Protein AF-A0A955H2H8-F1 (afdb_monomer_lite)

Sequence (145 aa):
MKQIQLQTTQSGLQRIISNMSYMRKEKNRLAVRQVVIRRALKKVEDQLNQCEDIDEILSLQDTADNLCSISSDLESFRDHLEIELDKIRRGVEALSSLPNEAGFVSFQAYIIEDTELAIKNLLNVRSYYDQVVESIKAMKDESVG

Foldseek 3Di:
DVVVLVVVLVVLVVLLVVLLVLLVVLLVVLVVLLVLLVVLLVVLVVVLVVDPDPVSNVVSVVVNVVSVVVSVVSVVVSVVSVVVSVVSVVLVVVLVVDPDPVCSVVSSVVSSVVSVVVSVVSVVVSVVSVVVSVVSVVVVVVVVD

Radius of gyration: 22.09 Å; chains: 1; bounding box: 51×26×64 Å

Secondary structure (DSSP, 8-state):
-HHHHHHHHHHHHHHHHHHHHHHHHHHHHHHHHHHHHHHHHHHHHHHHTT---HHHHHHHHHHHHHHHHHHHHHHHHHHHHHHHHHHHHHHHHHHHT-S-HHHHHHHHHHHHHHHHHHHHHHHHHHHHHHHHHHHHHHHHHGGG-

Structure (mmCIF, N/CA/C/O backbone):
data_AF-A0A955H2H8-F1
#
_entry.id   AF-A0A955H2H8-F1
#
loop_
_atom_site.group_PDB
_atom_site.id
_atom_site.type_symbol
_atom_site.label_atom_id
_atom_site.label_alt_id
_atom_site.label_comp_id
_atom_site.label_asym_id
_atom_site.label_entity_id
_atom_site.label_seq_id
_atom_site.pdbx_PDB_ins_code
_atom_site.Cartn_x
_atom_site.Cartn_y
_atom_site.Cartn_z
_atom_site.occupancy
_atom_site.B_iso_or_equiv
_atom_site.auth_seq_id
_atom_site.auth_comp_id
_atom_site.auth_asym_id
_atom_site.auth_atom_id
_atom_site.pdbx_PDB_model_num
ATOM 1 N N . MET A 1 1 ? -24.817 11.698 34.009 1.00 52.62 1 MET A N 1
ATOM 2 C CA . MET A 1 1 ? -23.550 10.993 33.692 1.00 52.62 1 MET A CA 1
ATOM 3 C C . MET A 1 1 ? -23.709 9.942 32.588 1.00 52.62 1 MET A C 1
ATOM 5 O O . MET A 1 1 ? -22.950 10.019 31.636 1.00 52.62 1 MET A O 1
ATOM 9 N N . LYS A 1 2 ? -24.735 9.069 32.603 1.00 49.47 2 LYS A N 1
ATOM 10 C CA . LYS A 1 2 ? -24.971 8.055 31.541 1.00 49.47 2 LYS A CA 1
ATOM 11 C C . LYS A 1 2 ? -25.067 8.588 30.094 1.00 49.47 2 LYS A C 1
ATOM 13 O O . LYS A 1 2 ? -24.608 7.930 29.171 1.00 49.47 2 LYS A O 1
ATOM 18 N N . GLN A 1 3 ? -25.629 9.781 29.879 1.00 46.09 3 GLN A N 1
ATOM 19 C CA . GLN A 1 3 ? -25.835 10.348 28.533 1.00 46.09 3 GLN A CA 1
ATOM 20 C C . GLN A 1 3 ? -24.530 10.784 27.834 1.00 46.09 3 GLN A C 1
ATOM 22 O O . GLN A 1 3 ? -24.407 10.634 26.625 1.00 46.09 3 GLN A O 1
ATOM 27 N N . ILE A 1 4 ? -23.542 11.265 28.598 1.00 50.94 4 ILE A N 1
ATOM 28 C CA . ILE A 1 4 ? -22.228 11.689 28.079 1.00 50.94 4 ILE A CA 1
ATOM 29 C C . ILE A 1 4 ? -21.377 10.460 27.705 1.00 50.94 4 ILE A C 1
ATOM 31 O O . ILE A 1 4 ? -20.646 10.492 26.718 1.00 50.94 4 ILE A O 1
ATOM 35 N N . GLN A 1 5 ? -21.522 9.358 28.451 1.00 49.50 5 GLN A N 1
ATOM 36 C CA . GLN A 1 5 ? -20.800 8.091 28.243 1.00 49.50 5 GLN A CA 1
ATOM 37 C C . GLN A 1 5 ? -21.307 7.279 27.035 1.00 49.50 5 GLN A C 1
ATOM 39 O O . GLN A 1 5 ? -20.513 6.693 26.300 1.00 49.50 5 GLN A O 1
ATOM 44 N N . LEU A 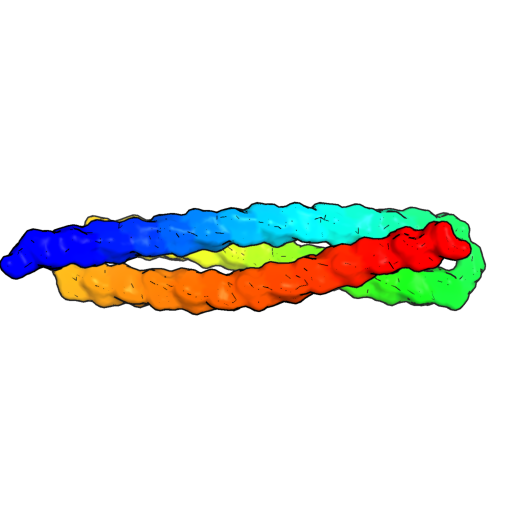1 6 ? -22.616 7.308 26.760 1.00 51.66 6 LEU A N 1
ATOM 45 C CA . LEU A 1 6 ? -23.201 6.737 25.534 1.00 51.66 6 LEU A CA 1
ATOM 46 C C . LEU A 1 6 ? -22.754 7.488 24.265 1.00 51.66 6 LEU A C 1
ATOM 48 O O . LEU A 1 6 ? -22.531 6.874 23.223 1.00 51.66 6 LEU A O 1
ATOM 52 N N . GLN A 1 7 ? -22.568 8.810 24.355 1.00 57.03 7 GLN A N 1
ATOM 53 C CA . GLN A 1 7 ? -22.039 9.612 23.246 1.00 57.03 7 GLN A CA 1
ATOM 54 C C . GLN A 1 7 ? -20.558 9.319 22.962 1.00 57.03 7 GLN A C 1
ATOM 56 O O . GLN A 1 7 ? -20.148 9.349 21.803 1.00 57.03 7 GLN A O 1
ATOM 61 N N . THR A 1 8 ? -19.757 9.005 23.987 1.00 59.00 8 THR A N 1
ATOM 62 C CA . THR A 1 8 ? -18.322 8.693 23.829 1.00 59.00 8 THR A CA 1
ATOM 63 C C . THR A 1 8 ? -18.081 7.311 23.218 1.00 59.00 8 THR A C 1
ATOM 65 O O . THR A 1 8 ? -17.161 7.136 22.426 1.00 59.00 8 THR A O 1
ATOM 68 N N . THR A 1 9 ? -18.930 6.329 23.521 1.00 61.12 9 THR A N 1
ATOM 69 C CA . THR A 1 9 ? -18.827 4.975 22.949 1.00 61.12 9 THR A CA 1
ATOM 70 C C . THR A 1 9 ? -19.312 4.913 21.498 1.00 61.12 9 THR A C 1
ATOM 72 O O . THR A 1 9 ? -18.670 4.258 20.670 1.00 61.12 9 THR A O 1
ATOM 75 N N . GLN A 1 10 ? -20.377 5.649 21.146 1.00 66.69 10 GLN A N 1
ATOM 76 C CA . GLN A 1 10 ? -20.789 5.826 19.746 1.00 66.69 10 GLN A CA 1
ATOM 77 C C . GLN A 1 10 ? -19.753 6.608 18.928 1.00 66.69 10 GLN A C 1
ATOM 79 O O . GLN A 1 10 ? -19.487 6.235 17.783 1.00 66.69 10 GLN A O 1
ATOM 84 N N . SER A 1 11 ? -19.128 7.643 19.499 1.00 79.31 11 SER A N 1
ATOM 85 C CA . SER A 1 11 ? -18.088 8.406 18.798 1.00 79.31 11 SER A CA 1
ATOM 86 C C . SER A 1 11 ? -16.811 7.587 18.569 1.00 79.31 11 SER A C 1
ATOM 88 O O . SER A 1 11 ? -16.195 7.706 17.509 1.00 79.31 11 SER A O 1
ATOM 90 N N . GLY A 1 12 ? -16.448 6.692 19.493 1.00 86.06 12 GLY A N 1
ATOM 91 C CA . GLY A 1 12 ? -15.307 5.789 19.330 1.00 86.06 12 GLY A CA 1
ATOM 92 C C . GLY A 1 12 ? -15.483 4.782 18.186 1.00 86.06 12 GLY A C 1
ATOM 93 O O . GLY A 1 12 ? -14.596 4.648 17.344 1.00 86.06 12 GLY A O 1
ATOM 94 N N . LEU A 1 13 ? -16.648 4.129 18.076 1.00 88.25 13 LEU A N 1
ATOM 95 C CA . LEU A 1 13 ? -16.931 3.216 16.957 1.00 88.25 13 LEU A CA 1
ATOM 96 C C . LEU A 1 13 ? -16.965 3.961 15.618 1.00 88.25 13 LEU A C 1
ATOM 98 O O . LEU A 1 13 ? -16.420 3.476 14.628 1.00 88.25 13 LEU A O 1
ATOM 102 N N . GLN A 1 14 ? -17.549 5.162 15.587 1.00 91.25 14 GLN A N 1
ATOM 103 C CA . GLN A 1 14 ? -17.525 6.017 14.397 1.00 91.25 14 GLN A CA 1
ATOM 104 C C . GLN A 1 14 ? -16.096 6.390 13.984 1.00 91.25 14 GLN A C 1
ATOM 106 O O . GLN A 1 14 ? -15.800 6.422 12.787 1.00 91.25 14 GLN A O 1
ATOM 111 N N . ARG A 1 15 ? -15.197 6.629 14.946 1.00 94.00 15 ARG A N 1
ATOM 112 C CA . ARG A 1 15 ? -13.777 6.895 14.683 1.00 94.00 15 ARG A CA 1
ATOM 113 C C . ARG A 1 15 ? -13.077 5.675 14.087 1.00 94.00 15 ARG A C 1
ATOM 115 O O . ARG A 1 15 ? -12.422 5.823 13.062 1.00 94.00 15 ARG A O 1
ATOM 122 N N . ILE A 1 16 ? -13.300 4.472 14.627 1.00 94.44 16 ILE A N 1
ATOM 123 C CA . ILE A 1 16 ? -12.761 3.224 14.052 1.00 94.44 16 ILE A CA 1
ATOM 124 C C . ILE A 1 16 ? -13.254 3.030 12.610 1.00 94.44 16 ILE A C 1
ATOM 126 O O . ILE A 1 16 ? -12.453 2.805 11.705 1.00 94.44 16 ILE A O 1
ATOM 130 N N . ILE A 1 17 ? -14.559 3.187 12.365 1.00 93.31 17 ILE A N 1
ATOM 131 C CA . ILE A 1 17 ? -15.145 3.068 11.019 1.00 93.31 17 ILE A CA 1
ATOM 132 C C . ILE A 1 17 ? -14.538 4.104 10.062 1.00 93.31 17 ILE A C 1
ATOM 134 O O . ILE A 1 17 ? -14.228 3.790 8.909 1.00 93.31 17 ILE A O 1
ATOM 138 N N . SER A 1 18 ? -14.340 5.335 10.536 1.00 95.38 18 SER A N 1
ATOM 139 C CA . SER A 1 18 ? -13.713 6.406 9.756 1.00 95.38 18 SER A CA 1
ATOM 140 C C . SER A 1 18 ? -12.262 6.072 9.411 1.00 95.38 18 SER A C 1
ATOM 142 O O . SER A 1 18 ? -11.868 6.221 8.252 1.00 95.38 18 SER A O 1
ATOM 144 N N . ASN A 1 19 ? -11.499 5.542 10.369 1.00 96.75 19 ASN A N 1
ATOM 145 C CA . ASN A 1 19 ? -10.120 5.110 10.165 1.00 96.75 19 ASN A CA 1
ATOM 146 C C . ASN A 1 19 ? -10.039 3.967 9.143 1.00 96.75 19 ASN A C 1
ATOM 148 O O . ASN A 1 19 ? -9.292 4.063 8.170 1.00 96.75 19 ASN A O 1
ATOM 152 N N . MET A 1 20 ? -10.884 2.939 9.270 1.00 96.62 20 MET A N 1
ATOM 153 C CA . MET A 1 20 ? -10.972 1.852 8.284 1.00 96.62 20 MET A CA 1
ATOM 154 C C . MET A 1 20 ? -11.320 2.369 6.882 1.00 96.62 20 MET A C 1
ATOM 156 O O . MET A 1 20 ? -10.740 1.937 5.885 1.00 96.62 20 MET A O 1
ATOM 160 N N . SER A 1 21 ? -12.269 3.305 6.784 1.00 96.19 21 SER A N 1
ATOM 161 C CA . SER A 1 21 ? -12.650 3.929 5.512 1.00 96.19 21 SER A CA 1
ATOM 162 C C . SER A 1 21 ? -11.479 4.689 4.886 1.00 96.19 21 SER A C 1
ATOM 164 O O . SER A 1 21 ? -11.238 4.574 3.683 1.00 96.19 21 SER A O 1
ATOM 166 N N . TYR A 1 22 ? -10.709 5.417 5.697 1.00 96.25 22 TYR A N 1
ATOM 167 C CA . TYR A 1 22 ? -9.495 6.095 5.254 1.00 96.25 22 TYR A CA 1
ATOM 168 C C . TYR A 1 22 ? -8.457 5.102 4.723 1.00 96.25 22 TYR A C 1
ATOM 170 O O . TYR A 1 22 ? -8.006 5.231 3.586 1.00 96.25 22 TYR A O 1
ATOM 178 N N . MET A 1 23 ? -8.144 4.065 5.500 1.00 96.88 23 MET A N 1
ATOM 179 C CA . MET A 1 23 ? -7.197 3.015 5.122 1.00 96.88 23 MET A CA 1
ATOM 180 C C . MET A 1 23 ? -7.588 2.340 3.797 1.00 96.88 23 MET A C 1
ATOM 182 O O . MET A 1 23 ? -6.748 2.177 2.914 1.00 96.88 23 MET A O 1
ATOM 186 N N . ARG A 1 24 ? -8.879 2.035 3.589 1.00 96.62 24 ARG A N 1
ATOM 187 C CA . ARG A 1 24 ? -9.394 1.500 2.311 1.00 96.62 24 ARG A CA 1
ATOM 188 C C . ARG A 1 24 ? -9.196 2.465 1.143 1.00 96.62 24 ARG A C 1
ATOM 190 O O . ARG A 1 24 ? -8.799 2.047 0.055 1.00 96.62 24 ARG A O 1
ATOM 197 N N . LYS A 1 25 ? -9.465 3.759 1.345 1.00 95.69 25 LYS A N 1
ATOM 198 C CA . LYS A 1 25 ? -9.232 4.782 0.312 1.00 95.69 25 LYS A CA 1
ATOM 199 C C . LYS A 1 25 ? -7.754 4.860 -0.059 1.00 95.69 25 LYS A C 1
ATOM 201 O O . LYS A 1 25 ? -7.441 4.914 -1.247 1.00 95.69 25 LYS A O 1
ATOM 206 N N . GLU A 1 26 ? -6.859 4.818 0.924 1.00 94.62 26 GLU A N 1
ATOM 207 C CA . GLU A 1 26 ? -5.418 4.816 0.669 1.00 94.62 26 GLU A CA 1
ATOM 208 C C . GLU A 1 26 ? -4.954 3.532 -0.028 1.00 94.62 26 GLU A C 1
ATOM 210 O O . GLU A 1 26 ? -4.214 3.618 -1.005 1.00 94.62 26 GLU A O 1
ATOM 215 N N . LYS A 1 27 ? -5.482 2.354 0.334 1.00 95.19 27 LYS A N 1
ATOM 216 C CA . LYS A 1 27 ? -5.224 1.104 -0.407 1.00 95.19 27 LYS A CA 1
ATOM 217 C C . LYS A 1 27 ? -5.539 1.241 -1.902 1.00 95.19 27 LYS A C 1
ATOM 219 O O . LYS A 1 27 ? -4.756 0.811 -2.753 1.00 95.19 27 LYS A O 1
ATOM 224 N N . ASN A 1 28 ? -6.682 1.843 -2.228 1.00 94.69 28 ASN A N 1
ATOM 225 C CA . ASN A 1 28 ? -7.105 2.053 -3.614 1.00 94.69 28 ASN A CA 1
ATOM 226 C C . ASN A 1 28 ? -6.213 3.072 -4.332 1.00 94.69 28 ASN A C 1
ATOM 228 O O . ASN A 1 28 ? -5.850 2.880 -5.490 1.00 94.69 28 ASN A O 1
ATOM 232 N N . ARG A 1 29 ? -5.806 4.136 -3.637 1.00 94.06 29 ARG A N 1
ATOM 233 C CA . ARG A 1 29 ? -4.843 5.121 -4.146 1.00 94.06 29 ARG A CA 1
ATOM 234 C C . ARG A 1 29 ? -3.487 4.483 -4.457 1.00 94.06 29 ARG A C 1
ATOM 236 O O . ARG A 1 29 ? -2.906 4.776 -5.503 1.00 94.06 29 ARG A O 1
ATOM 243 N N . LEU A 1 30 ? -3.003 3.595 -3.596 1.00 95.62 30 LEU A N 1
ATOM 244 C CA . LEU A 1 30 ? -1.781 2.823 -3.824 1.00 95.62 30 LEU A CA 1
ATOM 245 C C . LEU A 1 30 ? -1.923 1.881 -5.032 1.00 95.62 30 LEU A C 1
ATOM 247 O O . LEU A 1 30 ? -1.011 1.802 -5.849 1.00 95.62 30 LEU A O 1
ATOM 251 N N . ALA A 1 31 ? -3.091 1.261 -5.228 1.00 95.44 31 ALA A N 1
ATOM 252 C CA . ALA A 1 31 ? -3.363 0.436 -6.412 1.00 95.44 31 ALA A CA 1
ATOM 253 C C . ALA A 1 31 ? -3.207 1.222 -7.726 1.00 95.44 31 ALA A C 1
ATOM 255 O O . ALA A 1 31 ? -2.617 0.732 -8.686 1.00 95.44 31 ALA A O 1
ATOM 256 N N . VAL A 1 32 ? -3.695 2.467 -7.763 1.00 95.25 32 VAL A N 1
ATOM 257 C CA . VAL A 1 32 ? -3.550 3.343 -8.937 1.00 95.25 32 VAL A CA 1
ATOM 258 C C . VAL A 1 32 ? -2.076 3.632 -9.237 1.00 95.25 32 VAL A C 1
ATOM 260 O O . VAL A 1 32 ? -1.676 3.598 -10.399 1.00 95.25 32 VAL A O 1
ATOM 263 N N . ARG A 1 33 ? -1.249 3.870 -8.212 1.00 95.12 33 ARG A N 1
ATOM 264 C CA . ARG A 1 33 ? 0.199 4.102 -8.379 1.00 95.12 33 ARG A CA 1
ATOM 265 C C . ARG A 1 33 ? 0.908 2.858 -8.903 1.00 95.12 33 ARG A C 1
ATOM 267 O O . ARG A 1 33 ? 1.717 2.966 -9.817 1.00 95.12 33 ARG A O 1
ATOM 274 N N . GLN A 1 34 ? 0.521 1.678 -8.422 1.00 96.06 34 GLN A N 1
ATOM 275 C CA . GLN A 1 34 ? 1.048 0.409 -8.925 1.00 96.06 34 GLN A CA 1
ATOM 276 C C . GLN A 1 34 ? 0.790 0.232 -10.425 1.00 96.06 34 GLN A C 1
ATOM 278 O O . GLN A 1 34 ? 1.673 -0.197 -11.160 1.00 96.06 34 GLN A O 1
ATOM 283 N N . VAL A 1 35 ? -0.393 0.624 -10.910 1.00 95.88 35 VAL A N 1
ATOM 284 C CA . VAL A 1 35 ? -0.693 0.612 -12.351 1.00 95.88 35 VAL A CA 1
ATOM 285 C C . VAL A 1 35 ? 0.242 1.546 -13.124 1.00 95.88 35 VAL A C 1
ATOM 287 O O . VAL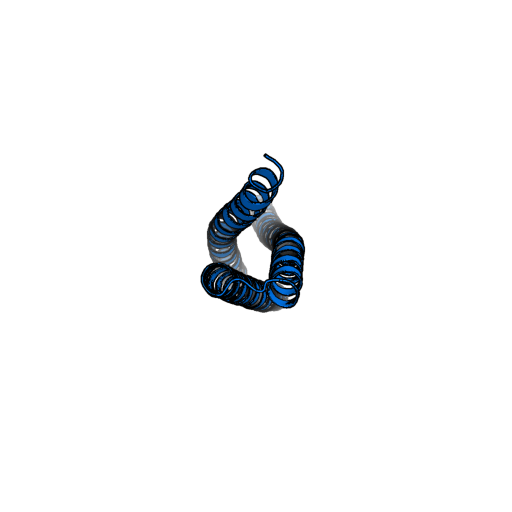 A 1 35 ? 0.674 1.198 -14.221 1.00 95.88 35 VAL A O 1
ATOM 290 N N . VAL A 1 36 ? 0.576 2.719 -12.578 1.00 95.56 36 VAL A N 1
ATOM 291 C CA . VAL A 1 36 ? 1.530 3.644 -13.214 1.00 95.56 36 VAL A CA 1
ATOM 292 C C . VAL A 1 36 ? 2.926 3.027 -13.290 1.00 95.56 36 VAL A C 1
ATOM 294 O O . VAL A 1 36 ? 3.525 3.060 -14.364 1.00 95.56 36 VAL A O 1
ATOM 297 N N . ILE A 1 37 ? 3.404 2.428 -12.197 1.00 96.12 37 ILE A N 1
ATOM 298 C CA . ILE A 1 37 ? 4.717 1.769 -12.129 1.00 96.12 37 ILE A CA 1
ATOM 299 C C . ILE A 1 37 ? 4.782 0.601 -13.118 1.00 96.12 37 ILE A C 1
ATOM 301 O O . ILE A 1 37 ? 5.678 0.565 -13.954 1.00 96.12 37 ILE A O 1
ATOM 305 N N . ARG A 1 38 ? 3.779 -0.287 -13.130 1.00 96.06 38 ARG A N 1
ATOM 306 C CA . ARG A 1 38 ? 3.714 -1.419 -14.075 1.00 96.06 38 ARG A CA 1
ATOM 307 C C . ARG A 1 38 ? 3.678 -0.968 -15.538 1.00 96.06 38 ARG A C 1
ATOM 309 O O . ARG A 1 38 ? 4.289 -1.596 -16.394 1.00 96.06 38 ARG A O 1
ATOM 316 N N . ARG A 1 39 ? 2.993 0.140 -15.845 1.00 95.62 39 ARG A N 1
ATOM 317 C CA . ARG A 1 39 ? 3.006 0.729 -17.197 1.00 95.62 39 ARG A CA 1
ATOM 318 C C . ARG A 1 39 ? 4.372 1.297 -17.574 1.00 95.62 39 ARG A C 1
ATOM 320 O O . ARG A 1 39 ? 4.702 1.286 -18.752 1.00 95.62 39 ARG A O 1
ATOM 327 N N . ALA A 1 40 ? 5.116 1.851 -16.620 1.00 95.50 40 ALA A N 1
ATOM 328 C CA . ALA A 1 40 ? 6.473 2.329 -16.862 1.00 95.50 40 ALA A CA 1
ATOM 329 C C . ALA A 1 40 ? 7.429 1.157 -17.095 1.00 95.50 40 ALA A C 1
ATOM 331 O O . ALA A 1 40 ? 8.112 1.157 -18.110 1.00 95.50 40 ALA A O 1
ATOM 332 N N . LEU A 1 41 ? 7.371 0.129 -16.242 1.00 96.19 41 LEU A N 1
ATOM 333 C CA . LEU A 1 41 ? 8.134 -1.108 -16.407 1.00 96.19 41 LEU A CA 1
ATOM 334 C C . LEU A 1 41 ? 7.921 -1.702 -17.800 1.00 96.19 41 LEU A C 1
ATOM 336 O O . LEU A 1 41 ? 8.881 -1.909 -18.529 1.00 96.19 41 LEU A O 1
ATOM 340 N N . LYS A 1 42 ? 6.659 -1.852 -18.222 1.00 95.88 42 LYS A N 1
ATOM 341 C CA . LYS A 1 42 ? 6.349 -2.405 -19.543 1.00 95.88 42 LYS A CA 1
ATOM 342 C C . LYS A 1 42 ? 6.975 -1.608 -20.694 1.00 95.88 42 LYS A C 1
ATOM 344 O O . LYS A 1 42 ? 7.410 -2.192 -21.677 1.00 95.88 42 LYS A O 1
ATOM 349 N N . LYS A 1 43 ? 7.034 -0.278 -20.577 1.00 93.94 43 LYS A N 1
ATOM 350 C CA . LYS A 1 43 ? 7.685 0.570 -21.586 1.00 93.94 43 LYS A CA 1
ATOM 351 C C . LYS A 1 43 ? 9.195 0.352 -21.631 1.00 93.94 43 LYS A C 1
ATOM 353 O O . LYS A 1 43 ? 9.737 0.270 -22.724 1.00 93.94 43 LYS A O 1
ATOM 358 N N . VAL A 1 44 ? 9.840 0.250 -20.471 1.00 93.75 44 VAL A N 1
ATOM 359 C CA . VAL A 1 44 ? 11.282 -0.027 -20.376 1.00 93.75 44 VAL A CA 1
ATOM 360 C C . VAL A 1 44 ? 11.595 -1.408 -20.954 1.00 93.75 44 VAL A C 1
ATOM 362 O O . VAL A 1 44 ? 12.518 -1.545 -21.746 1.00 93.75 44 VAL A O 1
ATOM 365 N N . GLU A 1 45 ? 10.775 -2.418 -20.656 1.00 94.69 45 GLU A N 1
ATOM 366 C CA . GLU A 1 45 ? 10.884 -3.750 -21.268 1.00 94.69 45 GLU A CA 1
ATOM 367 C C . GLU A 1 45 ? 10.722 -3.705 -22.796 1.00 94.69 45 GLU A C 1
ATOM 369 O O . GLU A 1 45 ? 11.437 -4.391 -23.523 1.00 94.69 45 GLU A O 1
ATOM 374 N N . ASP A 1 46 ? 9.789 -2.898 -23.310 1.00 94.31 46 ASP A N 1
ATOM 375 C CA . ASP A 1 46 ? 9.608 -2.726 -24.755 1.00 94.31 46 ASP A CA 1
ATOM 376 C C . ASP A 1 46 ? 10.817 -2.036 -25.409 1.00 94.31 46 ASP A C 1
ATOM 378 O O . ASP A 1 46 ? 11.198 -2.426 -26.512 1.00 94.31 46 ASP A O 1
ATOM 382 N N . GLN A 1 47 ? 11.438 -1.063 -24.729 1.00 93.12 47 GLN A N 1
ATOM 383 C CA . GLN A 1 47 ? 12.676 -0.408 -25.173 1.00 93.12 47 GLN A CA 1
ATOM 384 C C . GLN A 1 47 ? 13.858 -1.381 -25.175 1.00 93.12 47 GLN A C 1
ATOM 386 O O . GLN A 1 47 ? 14.575 -1.454 -26.168 1.00 93.12 47 GLN A O 1
ATOM 391 N N . LEU A 1 48 ? 14.010 -2.193 -24.124 1.00 93.06 48 LEU A N 1
ATOM 392 C CA . LEU A 1 48 ? 15.043 -3.232 -24.039 1.00 93.06 48 LEU A CA 1
ATOM 393 C C . LEU A 1 48 ? 15.000 -4.201 -25.222 1.00 93.06 48 LEU A C 1
ATOM 395 O O . LEU A 1 48 ? 16.040 -4.572 -25.751 1.00 93.06 48 LEU A O 1
ATOM 399 N N . ASN A 1 49 ? 13.803 -4.586 -25.665 1.00 92.12 49 ASN A N 1
ATOM 400 C CA . ASN A 1 49 ? 13.638 -5.506 -26.792 1.00 92.12 49 ASN A CA 1
ATOM 401 C C . ASN A 1 49 ? 14.033 -4.904 -28.152 1.00 92.12 49 ASN A C 1
ATOM 403 O O . ASN A 1 49 ? 14.147 -5.644 -29.128 1.00 92.12 49 ASN A O 1
ATOM 407 N N . GLN A 1 50 ? 14.165 -3.579 -28.238 1.00 93.00 50 GLN A N 1
ATOM 408 C CA . GLN A 1 50 ? 14.463 -2.843 -29.471 1.00 93.00 50 GLN A CA 1
ATOM 409 C C . GLN A 1 50 ? 15.846 -2.184 -29.444 1.00 93.00 50 GLN A C 1
ATOM 411 O O . GLN A 1 50 ? 16.293 -1.674 -30.468 1.00 93.00 50 GLN A O 1
ATOM 416 N N . CYS A 1 51 ? 16.499 -2.165 -28.284 1.00 91.38 51 CYS A N 1
ATOM 417 C CA . CYS A 1 51 ? 17.796 -1.547 -28.097 1.00 91.38 51 CYS A CA 1
ATOM 418 C C . CYS A 1 51 ? 18.909 -2.505 -28.543 1.00 91.38 51 CYS A C 1
ATOM 420 O O . CYS A 1 51 ? 18.904 -3.688 -28.202 1.00 91.38 51 CYS A O 1
ATOM 422 N N . GLU A 1 52 ? 19.862 -1.985 -29.313 1.00 93.31 52 GLU A N 1
ATOM 423 C CA . GLU A 1 52 ? 21.045 -2.722 -29.778 1.00 93.31 52 GLU A CA 1
ATOM 424 C C . GLU A 1 52 ? 22.341 -2.213 -29.117 1.00 93.31 52 GLU A C 1
ATOM 426 O O . GLU A 1 52 ? 23.390 -2.848 -29.240 1.00 93.31 52 GLU A O 1
ATOM 431 N N . ASP A 1 53 ? 22.276 -1.082 -28.405 1.00 95.69 53 ASP A N 1
ATOM 432 C CA . ASP A 1 53 ? 23.402 -0.477 -27.696 1.00 95.69 53 ASP A CA 1
ATOM 433 C C . ASP A 1 53 ? 23.574 -1.125 -26.314 1.00 95.69 53 ASP A C 1
ATOM 435 O O . ASP A 1 53 ? 22.658 -1.150 -25.495 1.00 95.69 53 ASP A O 1
ATOM 439 N N . ILE A 1 54 ? 24.761 -1.675 -26.050 1.00 93.88 54 ILE A N 1
ATOM 440 C CA . ILE A 1 54 ? 25.036 -2.434 -24.823 1.00 93.88 54 ILE A CA 1
ATOM 441 C C . ILE A 1 54 ? 24.972 -1.545 -23.574 1.00 93.88 54 ILE A C 1
ATOM 443 O O . ILE A 1 54 ? 24.466 -1.994 -22.545 1.00 93.88 54 ILE A O 1
ATOM 447 N N . ASP A 1 55 ? 25.466 -0.309 -23.645 1.00 92.81 55 ASP A N 1
ATOM 448 C CA . ASP A 1 55 ? 25.483 0.595 -22.493 1.00 92.81 55 ASP A CA 1
ATOM 449 C C . ASP A 1 55 ? 24.056 1.062 -22.164 1.00 92.81 55 ASP A C 1
ATOM 451 O O . ASP A 1 55 ? 23.661 1.124 -20.994 1.00 92.81 55 ASP A O 1
ATOM 455 N N . GLU A 1 56 ? 23.243 1.315 -23.192 1.00 91.94 56 GLU A N 1
ATOM 456 C CA . GLU A 1 56 ? 21.821 1.622 -23.032 1.00 91.94 56 GLU A CA 1
ATOM 457 C C . GLU A 1 56 ? 21.031 0.414 -22.494 1.00 91.94 56 GLU A C 1
ATOM 459 O O . GLU A 1 56 ? 20.216 0.578 -21.582 1.00 91.94 56 GLU A O 1
ATOM 464 N N . ILE A 1 57 ? 21.313 -0.806 -22.969 1.00 93.06 57 ILE A N 1
ATOM 465 C CA . ILE A 1 57 ? 20.707 -2.044 -22.449 1.00 93.06 57 ILE A CA 1
ATOM 466 C C . ILE A 1 57 ? 20.959 -2.189 -20.946 1.00 93.06 57 ILE A C 1
ATOM 468 O O . ILE A 1 57 ? 20.019 -2.486 -20.206 1.00 93.06 57 ILE A O 1
ATOM 472 N N . LEU A 1 58 ? 22.194 -1.972 -20.481 1.00 93.94 58 LEU A N 1
ATOM 473 C CA . LEU A 1 58 ? 22.534 -2.077 -19.057 1.00 93.94 58 LEU A CA 1
ATOM 474 C C . LEU A 1 58 ? 21.754 -1.053 -18.218 1.00 93.94 58 LEU A C 1
ATOM 476 O O . LEU A 1 58 ? 21.155 -1.407 -17.203 1.00 93.94 58 LEU A O 1
ATOM 480 N N . SER A 1 59 ? 21.682 0.197 -18.680 1.00 93.19 59 SER A N 1
ATOM 481 C CA . SER A 1 59 ? 20.921 1.262 -18.011 1.00 93.19 59 SER A CA 1
ATOM 482 C C . SER A 1 59 ? 19.414 0.963 -17.939 1.00 93.19 59 SER A C 1
ATOM 484 O O . SER A 1 59 ? 18.755 1.150 -16.906 1.00 93.19 59 SER A O 1
ATOM 486 N N . LEU A 1 60 ? 18.843 0.457 -19.034 1.00 93.31 60 LEU A N 1
ATOM 487 C CA . LEU A 1 60 ? 17.435 0.079 -19.092 1.00 93.31 60 LEU A CA 1
ATOM 488 C C . LEU A 1 60 ? 17.137 -1.157 -18.227 1.00 93.31 60 LEU A C 1
ATOM 490 O O . LEU A 1 60 ? 16.073 -1.208 -17.608 1.00 93.31 60 LEU A O 1
ATOM 494 N N . GLN A 1 61 ? 18.059 -2.123 -18.134 1.00 95.06 61 GLN A N 1
ATOM 495 C CA . GLN A 1 61 ? 17.942 -3.277 -17.232 1.00 95.06 61 GLN A CA 1
ATOM 496 C C . GLN A 1 61 ? 17.899 -2.836 -15.769 1.00 95.06 61 GLN A C 1
ATOM 498 O O . GLN A 1 61 ? 16.953 -3.193 -15.066 1.00 95.06 61 GLN A O 1
ATOM 503 N N . ASP A 1 62 ? 18.824 -1.974 -15.341 1.00 95.00 62 ASP A N 1
ATOM 504 C CA . ASP A 1 62 ? 18.821 -1.416 -13.983 1.00 95.00 62 ASP A CA 1
ATOM 505 C C . ASP A 1 62 ? 17.500 -0.689 -13.679 1.00 95.00 62 ASP A C 1
ATOM 507 O O . ASP A 1 62 ? 16.921 -0.807 -12.594 1.00 95.00 62 ASP A O 1
ATOM 511 N N . THR A 1 63 ? 16.977 0.057 -14.653 1.00 93.31 63 THR A N 1
ATOM 512 C CA . THR A 1 63 ? 15.688 0.746 -14.518 1.00 93.31 63 THR A CA 1
ATOM 513 C C . THR A 1 63 ? 14.527 -0.246 -14.388 1.00 93.31 63 THR A C 1
ATOM 515 O O . THR A 1 63 ? 13.652 -0.061 -13.535 1.00 93.31 63 THR A O 1
ATOM 518 N N . ALA A 1 64 ? 14.504 -1.303 -15.203 1.00 95.06 64 ALA A N 1
ATOM 519 C CA . ALA A 1 64 ? 13.474 -2.335 -15.157 1.00 95.06 64 ALA A CA 1
ATOM 520 C C . ALA A 1 64 ? 13.481 -3.080 -13.813 1.00 95.06 64 ALA A C 1
ATOM 522 O O . ALA A 1 64 ? 12.428 -3.207 -13.182 1.00 95.06 64 ALA A O 1
ATOM 523 N N . ASP A 1 65 ? 14.655 -3.488 -13.333 1.00 96.06 65 ASP A N 1
ATOM 524 C CA . ASP A 1 65 ? 14.814 -4.197 -12.062 1.00 96.06 65 ASP A CA 1
ATOM 525 C C . ASP A 1 65 ? 14.347 -3.341 -10.881 1.00 96.06 65 ASP A C 1
ATOM 527 O O . ASP A 1 65 ? 13.575 -3.801 -10.030 1.00 96.06 65 ASP A O 1
ATOM 531 N N . ASN A 1 66 ? 14.715 -2.056 -10.871 1.00 95.44 66 ASN A N 1
ATOM 532 C CA . ASN A 1 66 ? 14.250 -1.112 -9.859 1.00 95.44 66 ASN A CA 1
ATOM 533 C C . ASN A 1 66 ? 12.722 -0.951 -9.879 1.00 95.44 66 ASN A C 1
ATOM 535 O O . ASN A 1 66 ? 12.075 -1.031 -8.833 1.00 95.44 66 ASN A O 1
ATOM 539 N N . LEU A 1 67 ? 12.111 -0.762 -11.054 1.00 95.88 67 LEU A N 1
ATOM 540 C CA . LEU A 1 67 ? 10.653 -0.633 -11.174 1.00 95.88 67 LEU A CA 1
ATOM 541 C C . LEU A 1 67 ? 9.917 -1.925 -10.785 1.00 95.88 67 LEU A C 1
ATOM 543 O O . LEU A 1 67 ? 8.840 -1.858 -10.184 1.00 95.88 67 LEU A O 1
ATOM 547 N N . CYS A 1 68 ? 10.487 -3.089 -11.101 1.00 96.56 68 CYS A N 1
ATOM 548 C CA . CYS A 1 68 ? 9.959 -4.396 -10.720 1.00 96.56 68 CYS A CA 1
ATOM 549 C C . CYS A 1 68 ? 9.979 -4.584 -9.195 1.00 96.56 68 CYS A C 1
ATOM 551 O O . CYS A 1 68 ? 8.952 -4.930 -8.597 1.00 96.56 68 CYS A O 1
ATOM 553 N N . SER A 1 69 ? 11.111 -4.267 -8.562 1.00 97.00 69 SER A N 1
ATOM 554 C CA . SER A 1 69 ? 11.280 -4.300 -7.107 1.00 97.00 69 SER A CA 1
ATOM 555 C C . SER A 1 69 ? 10.277 -3.375 -6.407 1.00 97.00 69 SER A C 1
ATOM 557 O O . SER A 1 69 ? 9.447 -3.827 -5.619 1.00 97.00 69 SER A O 1
ATOM 559 N N . ILE A 1 70 ? 10.224 -2.103 -6.817 1.00 95.94 70 ILE A N 1
ATOM 560 C CA . ILE A 1 70 ? 9.299 -1.099 -6.267 1.00 95.94 70 ILE A CA 1
ATOM 561 C C . ILE A 1 70 ? 7.828 -1.517 -6.453 1.00 95.94 70 ILE A C 1
ATOM 563 O O . ILE A 1 70 ? 6.996 -1.322 -5.564 1.00 95.94 70 ILE A O 1
ATOM 567 N N . SER A 1 71 ? 7.470 -2.099 -7.604 1.00 96.00 71 SER A N 1
ATOM 568 C CA . SER A 1 71 ? 6.114 -2.615 -7.834 1.00 96.00 71 SER A CA 1
ATOM 569 C C . SER A 1 71 ? 5.765 -3.769 -6.888 1.00 96.00 71 SER A C 1
ATOM 571 O O . SER A 1 71 ? 4.612 -3.860 -6.452 1.00 96.00 71 SER A O 1
ATOM 573 N N . SER A 1 72 ? 6.727 -4.644 -6.596 1.00 96.38 72 SER A N 1
ATOM 574 C CA . SER A 1 72 ? 6.556 -5.814 -5.723 1.00 96.38 72 SER A CA 1
ATOM 575 C C . SER A 1 72 ? 6.446 -5.415 -4.250 1.00 96.38 72 SER A C 1
ATOM 577 O O . SER A 1 72 ? 5.587 -5.929 -3.527 1.00 96.38 72 SER A O 1
ATOM 579 N N . ASP A 1 73 ? 7.233 -4.431 -3.818 1.00 95.81 73 ASP A N 1
ATOM 580 C CA . ASP A 1 73 ? 7.128 -3.838 -2.483 1.00 95.81 73 ASP A CA 1
ATOM 581 C C . ASP A 1 73 ? 5.758 -3.182 -2.271 1.00 95.81 73 ASP A C 1
ATOM 583 O O . ASP A 1 73 ? 5.118 -3.361 -1.230 1.00 95.81 73 ASP A O 1
ATOM 587 N N . LEU A 1 74 ? 5.257 -2.462 -3.281 1.00 96.06 74 LEU A N 1
ATOM 588 C CA . LEU A 1 74 ? 3.935 -1.839 -3.233 1.00 96.06 74 LEU A CA 1
ATOM 589 C C . LEU A 1 74 ? 2.812 -2.874 -3.149 1.00 96.06 74 LEU A C 1
ATOM 591 O O . LEU A 1 74 ? 1.831 -2.667 -2.432 1.00 96.06 74 LEU A O 1
ATOM 595 N N . GLU A 1 75 ? 2.936 -3.971 -3.893 1.00 95.88 75 GLU A N 1
ATOM 596 C CA . GLU A 1 75 ? 2.000 -5.096 -3.844 1.00 95.88 75 GLU A CA 1
ATOM 597 C C . GLU A 1 75 ? 1.953 -5.698 -2.445 1.00 95.88 75 GLU A C 1
ATOM 599 O O . GLU A 1 75 ? 0.894 -5.716 -1.815 1.00 95.88 75 GLU A O 1
ATOM 604 N N . SER A 1 76 ? 3.127 -6.050 -1.922 1.00 95.31 76 SER A N 1
ATOM 605 C CA . SER A 1 76 ? 3.288 -6.598 -0.580 1.00 95.31 76 SER A CA 1
ATOM 606 C C . SER A 1 76 ? 2.667 -5.673 0.461 1.00 95.31 76 SER A C 1
ATOM 608 O O . SER A 1 76 ? 1.884 -6.113 1.301 1.00 95.31 76 SER A O 1
ATOM 610 N N . PHE A 1 77 ? 2.938 -4.370 0.391 1.00 94.38 77 PHE A N 1
ATOM 611 C CA . PHE A 1 77 ? 2.366 -3.403 1.321 1.00 94.38 77 PHE A CA 1
ATOM 612 C C . PHE A 1 77 ? 0.828 -3.341 1.245 1.00 94.38 77 PHE A C 1
ATOM 614 O O . PHE A 1 77 ? 0.148 -3.271 2.273 1.00 94.38 77 PHE A O 1
ATOM 621 N N . ARG A 1 78 ? 0.248 -3.388 0.039 1.00 95.44 78 ARG A N 1
ATOM 622 C CA . ARG A 1 78 ? -1.214 -3.391 -0.148 1.00 95.44 78 ARG A CA 1
ATOM 623 C C . ARG A 1 78 ? -1.872 -4.657 0.400 1.00 95.44 78 ARG A C 1
ATOM 625 O O . ARG A 1 78 ? -3.001 -4.566 0.892 1.00 95.44 78 ARG A O 1
ATOM 632 N N . ASP A 1 79 ? -1.190 -5.791 0.322 1.00 95.25 79 ASP A N 1
ATOM 633 C CA . ASP A 1 79 ? -1.671 -7.060 0.870 1.00 95.25 79 ASP A CA 1
ATOM 634 C C . ASP A 1 79 ? -1.623 -7.057 2.398 1.00 95.25 79 ASP A C 1
ATOM 636 O O . ASP A 1 79 ? -2.612 -7.406 3.046 1.00 95.25 79 ASP A O 1
ATOM 640 N N . HIS A 1 80 ? -0.541 -6.541 2.989 1.00 94.19 80 HIS A N 1
ATOM 641 C CA . HIS A 1 80 ? -0.465 -6.327 4.437 1.00 94.19 80 HIS A CA 1
ATOM 642 C C . HIS A 1 80 ? -1.591 -5.410 4.928 1.00 94.19 80 HIS A C 1
ATOM 644 O O . HIS A 1 80 ? -2.239 -5.702 5.930 1.00 94.19 80 HIS A O 1
ATOM 650 N N . LEU A 1 81 ? -1.894 -4.338 4.192 1.00 95.12 81 LEU A N 1
ATOM 651 C CA . LEU A 1 81 ? -2.989 -3.435 4.541 1.00 95.12 81 LEU A CA 1
ATOM 652 C C . LEU A 1 81 ? -4.369 -4.116 4.500 1.00 95.12 81 LEU A C 1
ATOM 654 O O . LEU A 1 81 ? -5.241 -3.768 5.294 1.00 95.12 81 LEU A O 1
ATOM 658 N N . GLU A 1 82 ? -4.583 -5.082 3.604 1.00 95.62 82 GLU A N 1
ATOM 659 C CA . GLU A 1 82 ? -5.819 -5.878 3.594 1.00 95.62 82 GLU A CA 1
ATOM 660 C C . GLU A 1 82 ? -5.939 -6.745 4.845 1.00 95.62 82 GLU A C 1
ATOM 662 O O . GLU A 1 82 ? -7.005 -6.804 5.458 1.00 95.62 82 GLU A O 1
ATOM 667 N N . ILE A 1 83 ? -4.834 -7.376 5.246 1.00 96.06 83 ILE A N 1
ATOM 668 C CA . ILE A 1 83 ? -4.771 -8.188 6.460 1.00 96.06 83 ILE A CA 1
ATOM 669 C C . ILE A 1 83 ? -5.083 -7.324 7.687 1.00 96.06 83 ILE A C 1
ATOM 671 O O . ILE A 1 83 ? -5.895 -7.725 8.521 1.00 96.06 83 ILE A O 1
ATOM 675 N N . GLU A 1 84 ? -4.501 -6.127 7.787 1.00 95.12 84 GLU A N 1
ATOM 676 C CA . GLU A 1 84 ? -4.790 -5.200 8.889 1.00 95.12 84 GLU A CA 1
ATOM 677 C C . GLU A 1 84 ? -6.258 -4.754 8.900 1.00 95.12 84 GLU A C 1
ATOM 679 O O . GLU A 1 84 ? -6.915 -4.786 9.941 1.00 95.12 84 GLU A O 1
ATOM 684 N N . LEU A 1 85 ? -6.829 -4.417 7.740 1.00 96.00 85 LEU A N 1
ATOM 685 C CA . LEU A 1 85 ? -8.250 -4.076 7.624 1.00 96.00 85 LEU A CA 1
ATOM 686 C C . LEU A 1 85 ? -9.171 -5.210 8.094 1.00 96.00 85 LEU A C 1
ATOM 688 O O . LEU A 1 85 ? -10.192 -4.942 8.737 1.00 96.00 85 LEU A O 1
ATOM 692 N N . ASP A 1 86 ? -8.829 -6.462 7.790 1.00 96.19 86 ASP A N 1
ATOM 693 C CA . ASP A 1 86 ? -9.597 -7.619 8.245 1.00 96.19 86 ASP A CA 1
ATOM 694 C C . ASP A 1 86 ? -9.425 -7.876 9.750 1.00 96.19 86 ASP A C 1
ATOM 696 O O . ASP A 1 86 ? -10.412 -8.151 10.436 1.00 96.19 86 ASP A O 1
ATOM 700 N N . LYS A 1 87 ? -8.217 -7.701 10.302 1.00 95.56 87 LYS A N 1
ATOM 701 C CA . LYS A 1 87 ? -7.984 -7.760 11.756 1.00 95.56 87 LYS A CA 1
ATOM 702 C C . LYS A 1 87 ? -8.831 -6.731 12.499 1.00 95.56 87 LYS A C 1
ATOM 704 O O . LYS A 1 87 ? -9.507 -7.092 13.460 1.00 95.56 87 LYS A O 1
ATOM 709 N N . ILE A 1 88 ? -8.859 -5.481 12.030 1.00 95.12 88 ILE A N 1
ATOM 710 C CA . ILE A 1 88 ? -9.666 -4.415 12.641 1.00 95.12 88 ILE A CA 1
ATOM 711 C C . ILE A 1 88 ? -11.153 -4.765 12.566 1.00 95.12 88 ILE A C 1
ATOM 713 O O . ILE A 1 88 ? -11.863 -4.633 13.562 1.00 95.12 88 ILE A O 1
ATOM 717 N N . ARG A 1 89 ? -11.632 -5.267 11.418 1.00 94.88 89 ARG A N 1
ATOM 718 C CA . ARG A 1 89 ? -13.025 -5.719 11.263 1.00 94.88 89 ARG A CA 1
ATOM 719 C C . ARG A 1 89 ? -13.387 -6.777 12.309 1.00 94.88 89 ARG A C 1
ATOM 721 O O . ARG A 1 89 ? -14.383 -6.613 13.011 1.00 94.88 89 ARG A O 1
ATOM 728 N N . ARG A 1 90 ? -12.563 -7.820 12.453 1.00 94.06 90 ARG A N 1
ATOM 729 C CA . ARG A 1 90 ? -12.758 -8.869 13.470 1.00 94.06 90 ARG A CA 1
ATOM 730 C C . ARG A 1 90 ? -12.663 -8.310 14.895 1.00 94.06 90 ARG A C 1
ATOM 732 O O . ARG A 1 90 ? -13.418 -8.729 15.765 1.00 94.06 90 ARG A O 1
ATOM 739 N N . GLY A 1 91 ? -11.779 -7.341 15.138 1.00 93.19 91 GLY A N 1
ATOM 740 C CA . GLY A 1 91 ? -11.662 -6.639 16.420 1.00 93.19 91 GLY A CA 1
ATOM 741 C C . GLY A 1 91 ? -12.928 -5.860 16.791 1.00 93.19 91 GLY A C 1
ATOM 742 O O . GLY A 1 91 ? -13.375 -5.918 17.933 1.00 93.19 91 GLY A O 1
ATOM 743 N N . VAL A 1 92 ? -13.566 -5.199 15.820 1.00 91.50 92 VAL A N 1
ATOM 744 C CA . VAL A 1 92 ? -14.860 -4.519 16.010 1.00 91.50 92 VAL A CA 1
ATOM 745 C C . VAL A 1 92 ? -15.987 -5.514 16.297 1.00 91.50 92 VAL A C 1
ATOM 747 O O . VAL A 1 92 ? -16.826 -5.261 17.161 1.00 91.50 92 VAL A O 1
ATOM 750 N N . GLU A 1 93 ? -16.002 -6.664 15.624 1.00 91.00 93 GLU A N 1
ATOM 751 C CA . GLU A 1 93 ? -16.947 -7.746 15.932 1.00 91.00 93 GLU A CA 1
ATOM 752 C C . GLU A 1 93 ? -16.739 -8.263 17.366 1.00 91.00 93 GLU A C 1
ATOM 754 O O . GLU A 1 93 ? -17.699 -8.372 18.130 1.00 91.00 93 GLU A O 1
ATOM 759 N N . ALA A 1 94 ? -15.488 -8.475 17.781 1.00 90.94 94 ALA A N 1
ATOM 760 C CA . ALA A 1 94 ? -15.148 -8.888 19.142 1.00 90.94 94 ALA A CA 1
ATOM 761 C C . ALA A 1 94 ? -15.567 -7.847 20.196 1.00 90.94 94 ALA A C 1
ATOM 763 O O . ALA A 1 94 ? -16.122 -8.227 21.230 1.00 90.94 94 ALA A O 1
ATOM 764 N N . LEU A 1 95 ? -15.394 -6.547 19.922 1.00 88.75 95 LEU A N 1
ATOM 765 C CA . LEU A 1 95 ? -15.866 -5.464 20.795 1.00 88.75 95 LEU A CA 1
ATOM 766 C C . LEU A 1 95 ? -17.359 -5.588 21.109 1.00 88.75 95 LEU A C 1
ATOM 768 O O . LEU A 1 95 ? -17.758 -5.418 22.257 1.00 88.75 95 LEU A O 1
ATOM 772 N N . SER A 1 96 ? -18.179 -5.924 20.110 1.00 82.50 96 SER A N 1
ATOM 773 C CA . SER A 1 96 ? -19.632 -6.055 20.285 1.00 82.50 96 SER A CA 1
ATOM 774 C C . SER A 1 96 ? -20.051 -7.206 21.209 1.00 82.50 96 SER A C 1
ATOM 776 O O . SER A 1 96 ? -21.169 -7.209 21.718 1.00 82.50 96 SER A O 1
ATOM 778 N N . SER A 1 97 ? -19.147 -8.159 21.455 1.00 87.69 97 SER A N 1
ATOM 779 C CA . SER A 1 97 ? -19.385 -9.333 22.300 1.00 87.69 97 SER A CA 1
ATOM 780 C C . SER A 1 97 ? -18.908 -9.167 23.746 1.00 87.69 97 SER A C 1
ATOM 782 O O . SER A 1 97 ? -19.148 -10.048 24.574 1.00 87.69 97 SER A O 1
ATOM 784 N N . LEU A 1 98 ? -18.227 -8.059 24.072 1.00 88.19 98 LEU A N 1
ATOM 785 C CA . LEU A 1 98 ? -17.672 -7.855 25.406 1.00 88.19 98 LEU A CA 1
ATOM 786 C C . LEU A 1 98 ? -18.779 -7.567 26.435 1.00 88.19 98 LEU A C 1
ATOM 788 O O . LEU A 1 98 ? -19.530 -6.605 26.277 1.00 88.19 98 LEU A O 1
ATOM 792 N N . PRO A 1 99 ? -18.863 -8.351 27.528 1.00 83.62 99 PRO A N 1
ATOM 793 C CA . PRO A 1 99 ? -19.925 -8.200 28.521 1.00 83.62 99 PRO A CA 1
ATOM 794 C C . PRO A 1 99 ? -19.669 -7.060 29.516 1.00 83.62 99 PRO A C 1
ATOM 796 O O . PRO A 1 99 ? -20.586 -6.658 30.228 1.00 83.62 99 PRO A O 1
ATOM 799 N N . ASN A 1 100 ? -18.430 -6.560 29.611 1.00 88.88 100 ASN A N 1
ATOM 800 C CA . ASN A 1 100 ? -18.060 -5.499 30.542 1.00 88.88 100 ASN A CA 1
ATOM 801 C C . ASN A 1 100 ? -17.781 -4.173 29.813 1.00 88.88 100 ASN A C 1
ATOM 803 O O . ASN A 1 100 ? -17.134 -4.113 28.769 1.00 88.88 100 ASN A O 1
ATOM 807 N N . GLU A 1 101 ? -18.265 -3.080 30.396 1.00 85.69 101 GLU A N 1
ATOM 808 C CA . GLU A 1 101 ? -18.120 -1.741 29.816 1.00 85.69 101 GLU A CA 1
ATOM 809 C C . GLU A 1 101 ? -16.659 -1.266 29.843 1.00 85.69 101 GLU A C 1
ATOM 811 O O . GLU A 1 101 ? -16.178 -0.659 28.891 1.00 85.69 101 GLU A O 1
ATOM 816 N N . ALA A 1 102 ? -15.914 -1.598 30.902 1.00 87.81 102 ALA A N 1
ATOM 817 C CA . ALA A 1 102 ? -14.511 -1.210 31.029 1.00 87.81 102 ALA A CA 1
ATOM 818 C C . ALA A 1 102 ? -13.621 -1.844 29.947 1.00 87.81 102 ALA A C 1
ATOM 820 O O . ALA A 1 102 ? -12.775 -1.157 29.377 1.00 87.81 102 ALA A O 1
ATOM 821 N N . GLY A 1 103 ? -13.827 -3.130 29.639 1.00 88.06 103 GLY A N 1
ATOM 822 C CA . GLY A 1 103 ? -13.100 -3.820 28.574 1.00 88.06 103 GLY A CA 1
ATOM 823 C C . GLY A 1 103 ? -13.526 -3.351 27.188 1.00 88.06 103 GLY A C 1
ATOM 824 O O . GLY A 1 103 ? -12.679 -3.227 26.310 1.00 88.06 103 GLY A O 1
ATOM 825 N N . PHE A 1 104 ? -14.808 -3.018 26.998 1.00 90.69 104 PHE A N 1
ATOM 826 C CA . PHE A 1 104 ? -15.264 -2.379 25.763 1.00 90.69 104 PHE A CA 1
ATOM 827 C C . PHE A 1 104 ? -14.516 -1.065 25.510 1.00 90.69 104 PHE A C 1
ATOM 829 O O . PHE A 1 104 ? -13.967 -0.863 24.429 1.00 90.69 104 PHE A O 1
ATOM 836 N N . VAL A 1 105 ? -14.459 -0.184 26.513 1.00 89.75 105 VAL A N 1
ATOM 837 C CA . VAL A 1 105 ? -13.809 1.129 26.390 1.00 89.75 105 VAL A CA 1
ATOM 838 C C . VAL A 1 105 ? -12.304 0.990 26.163 1.00 89.75 105 VAL A C 1
ATOM 840 O O . VAL A 1 105 ? -11.764 1.653 25.277 1.00 89.75 105 VAL A O 1
ATOM 843 N N . SER A 1 106 ? -11.618 0.128 26.920 1.00 90.25 106 SER A N 1
ATOM 844 C CA . SER A 1 106 ? -10.169 -0.047 26.769 1.00 90.25 106 SER A CA 1
ATOM 845 C C . SER A 1 106 ? -9.801 -0.665 25.422 1.00 90.25 106 SER A C 1
ATOM 847 O O . SER A 1 106 ? -8.883 -0.182 24.759 1.00 90.25 106 SER A O 1
ATOM 849 N N . PHE A 1 107 ? -10.543 -1.677 24.968 1.00 93.19 107 PHE A N 1
ATOM 850 C CA . PHE A 1 107 ? -10.269 -2.308 23.682 1.00 93.19 107 PHE A CA 1
ATOM 851 C C . PHE A 1 107 ? -10.639 -1.387 22.508 1.00 93.19 107 PHE A C 1
ATOM 853 O O . PHE A 1 107 ? -9.914 -1.329 21.518 1.00 93.19 107 PHE A O 1
ATOM 860 N N . GLN A 1 108 ? -11.701 -0.584 22.636 1.00 94.25 108 GLN A N 1
ATOM 861 C CA . GLN A 1 108 ? -12.039 0.444 21.652 1.00 94.25 108 GLN A CA 1
ATOM 862 C C . GLN A 1 108 ? -10.917 1.482 21.527 1.00 94.25 108 GLN A C 1
ATOM 864 O O . GLN A 1 108 ? -10.525 1.816 20.410 1.00 94.25 108 GLN A O 1
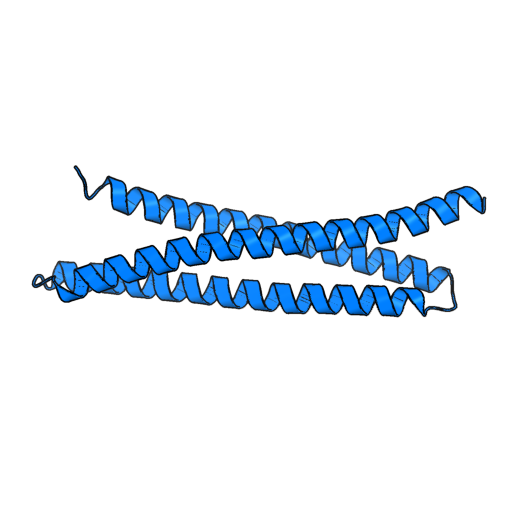ATOM 869 N N . ALA A 1 109 ? -10.390 1.974 22.652 1.00 92.62 109 ALA A N 1
ATOM 870 C CA . ALA A 1 109 ? -9.282 2.925 22.658 1.00 92.62 109 ALA A CA 1
ATOM 871 C C . ALA A 1 109 ? -8.025 2.341 21.993 1.00 92.62 109 ALA A C 1
ATOM 873 O O . ALA A 1 109 ? -7.408 3.019 21.174 1.00 92.62 109 ALA A O 1
ATOM 874 N N . TYR A 1 110 ? -7.711 1.072 22.271 1.00 94.50 110 TYR A N 1
ATOM 875 C CA . TYR A 1 110 ? -6.603 0.359 21.637 1.00 94.50 110 TYR A CA 1
ATOM 876 C C . TYR A 1 110 ? -6.742 0.294 20.108 1.00 94.50 110 TYR A C 1
ATOM 878 O O . TYR A 1 110 ? -5.813 0.662 19.396 1.00 94.50 110 TYR A O 1
ATOM 886 N N . ILE A 1 111 ? -7.910 -0.103 19.585 1.00 95.31 111 ILE A N 1
ATOM 887 C CA . ILE A 1 111 ? -8.126 -0.162 18.127 1.00 95.31 111 ILE A CA 1
ATOM 888 C C . ILE A 1 111 ? -8.020 1.237 17.500 1.00 95.31 111 ILE A C 1
ATOM 890 O O . ILE A 1 111 ? -7.487 1.389 16.400 1.00 95.31 111 ILE A O 1
ATOM 894 N N . ILE A 1 112 ? -8.516 2.279 18.174 1.00 95.50 112 ILE A N 1
ATOM 895 C CA . ILE A 1 112 ? -8.385 3.661 17.687 1.00 95.50 112 ILE A CA 1
ATOM 896 C C . ILE A 1 112 ? -6.909 4.054 17.572 1.00 95.50 112 ILE A C 1
ATOM 898 O O . ILE A 1 112 ? -6.503 4.547 16.523 1.00 95.50 112 ILE A O 1
ATOM 902 N N . GLU A 1 113 ? -6.112 3.821 18.613 1.00 96.00 113 GLU A N 1
ATOM 903 C CA . GLU A 1 113 ? -4.684 4.152 18.617 1.00 96.00 113 GLU A CA 1
ATOM 904 C C . GLU A 1 113 ? -3.917 3.388 17.531 1.00 96.00 113 GLU A C 1
ATOM 906 O O . GLU A 1 113 ? -3.186 3.993 16.743 1.00 96.00 113 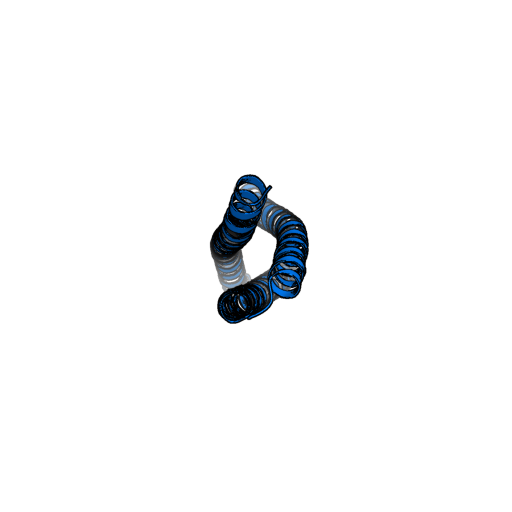GLU A O 1
ATOM 911 N N . ASP A 1 114 ? -4.142 2.078 17.435 1.00 95.44 114 ASP A N 1
ATOM 912 C CA . ASP A 1 114 ? -3.493 1.213 16.449 1.00 95.44 114 ASP A CA 1
ATOM 913 C C . ASP A 1 114 ? -3.810 1.656 15.011 1.00 95.44 114 ASP A C 1
ATOM 915 O O . ASP A 1 114 ? -2.917 1.861 14.182 1.00 95.44 114 ASP A O 1
ATOM 919 N N . THR A 1 115 ? -5.084 1.945 14.730 1.00 96.44 115 THR A N 1
ATOM 920 C CA . THR A 1 115 ? -5.491 2.434 13.406 1.00 96.44 115 THR A CA 1
ATOM 921 C C . THR A 1 115 ? -4.957 3.829 13.085 1.00 96.44 115 THR A C 1
ATOM 923 O O . THR A 1 115 ? -4.676 4.124 11.923 1.00 96.44 115 THR A O 1
ATOM 926 N N . GLU A 1 116 ? -4.752 4.693 14.078 1.00 95.75 116 GLU A N 1
ATOM 927 C CA . GLU A 1 116 ? -4.118 6.000 13.875 1.00 95.75 116 GLU A CA 1
ATOM 928 C C . GLU A 1 116 ? -2.628 5.890 13.564 1.00 95.75 116 GLU A C 1
ATOM 930 O O . GLU A 1 116 ? -2.122 6.625 12.710 1.00 95.75 116 GLU A O 1
ATOM 935 N N . LEU A 1 117 ? -1.925 4.960 14.210 1.00 95.31 117 LEU A N 1
ATOM 936 C CA . LEU A 1 117 ? -0.538 4.642 13.880 1.00 95.31 117 LEU A CA 1
ATOM 937 C C . LEU A 1 117 ? -0.431 4.079 12.459 1.00 95.31 117 LEU A C 1
ATOM 939 O O . LEU A 1 117 ? 0.398 4.550 11.675 1.00 95.31 117 LEU A O 1
ATOM 943 N N . ALA A 1 118 ? -1.323 3.156 12.089 1.00 94.56 118 ALA A N 1
ATOM 944 C CA . ALA A 1 118 ? -1.390 2.617 10.736 1.00 94.56 118 ALA A CA 1
ATOM 945 C C . ALA A 1 118 ? -1.633 3.722 9.692 1.00 94.56 118 ALA A C 1
ATOM 947 O O . ALA A 1 118 ? -0.951 3.768 8.669 1.00 94.56 118 ALA A O 1
ATOM 948 N N . ILE A 1 119 ? -2.541 4.667 9.962 1.00 95.94 119 ILE A N 1
ATOM 949 C CA . ILE A 1 119 ? -2.804 5.814 9.077 1.00 95.94 119 ILE A CA 1
ATOM 950 C C . ILE A 1 119 ? -1.570 6.705 8.915 1.00 95.94 119 ILE A C 1
ATOM 952 O O . ILE A 1 119 ? -1.258 7.106 7.792 1.00 95.94 119 ILE A O 1
ATOM 956 N N . LYS A 1 120 ? -0.840 7.004 9.995 1.00 95.38 120 LYS A N 1
ATOM 957 C CA . LYS A 1 120 ? 0.408 7.781 9.902 1.00 95.38 120 LYS A CA 1
ATOM 958 C C . LYS A 1 120 ? 1.436 7.077 9.021 1.00 95.38 120 LYS A C 1
ATOM 960 O O . LYS A 1 120 ? 2.045 7.719 8.170 1.00 95.38 120 LYS A O 1
ATOM 965 N N . ASN A 1 121 ? 1.584 5.761 9.168 1.00 93.19 121 ASN A N 1
ATOM 966 C CA . ASN A 1 121 ? 2.474 4.990 8.308 1.00 93.19 121 ASN A CA 1
ATOM 967 C C . ASN A 1 121 ? 2.014 5.015 6.838 1.00 93.19 121 ASN A C 1
ATOM 969 O O . ASN A 1 121 ? 2.818 5.239 5.936 1.00 93.19 12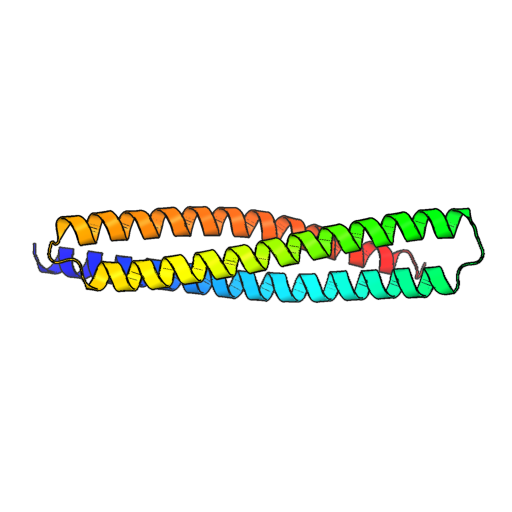1 ASN A O 1
ATOM 973 N N . LEU A 1 122 ? 0.707 4.881 6.585 1.00 94.69 122 LEU A N 1
ATOM 974 C CA . LEU A 1 122 ? 0.137 4.963 5.236 1.00 94.69 122 LEU A CA 1
ATOM 975 C C . LEU A 1 122 ? 0.418 6.295 4.546 1.00 94.69 122 LEU A C 1
ATOM 977 O O . LEU A 1 122 ? 0.653 6.315 3.341 1.00 94.69 122 LEU A O 1
ATOM 981 N N . LEU A 1 123 ? 0.411 7.401 5.290 1.00 93.00 123 LEU A N 1
ATOM 982 C CA . LEU A 1 123 ? 0.758 8.715 4.754 1.00 93.00 123 LEU A CA 1
ATOM 983 C C . LEU A 1 123 ? 2.211 8.772 4.268 1.00 93.00 123 LEU A C 1
ATOM 985 O O . LEU A 1 123 ? 2.462 9.324 3.195 1.00 93.00 123 LEU A O 1
ATOM 989 N N . ASN A 1 124 ? 3.141 8.171 5.014 1.00 94.00 124 ASN A N 1
ATOM 990 C CA . ASN A 1 124 ? 4.549 8.091 4.621 1.00 94.00 124 ASN A CA 1
ATOM 991 C C . ASN A 1 124 ? 4.715 7.242 3.359 1.00 94.00 124 ASN A C 1
ATOM 993 O O . ASN A 1 124 ? 5.338 7.681 2.393 1.00 94.00 124 ASN A O 1
ATOM 997 N N . VAL A 1 125 ? 4.083 6.065 3.331 1.00 94.88 125 VAL A N 1
ATOM 998 C CA . VAL A 1 125 ? 4.108 5.182 2.159 1.00 94.88 125 VAL A CA 1
ATOM 999 C C . VAL A 1 125 ? 3.499 5.866 0.938 1.00 94.88 125 VAL A C 1
ATOM 1001 O O . VAL A 1 125 ? 4.082 5.839 -0.143 1.00 94.88 125 VAL A O 1
ATOM 1004 N N . ARG A 1 126 ? 2.364 6.554 1.098 1.00 93.88 126 ARG A N 1
ATOM 1005 C CA . ARG A 1 126 ? 1.753 7.345 0.025 1.00 93.88 126 ARG A CA 1
ATOM 1006 C C . ARG A 1 126 ? 2.725 8.389 -0.518 1.00 93.88 126 ARG A C 1
ATOM 1008 O O . ARG A 1 126 ? 2.882 8.466 -1.729 1.00 93.88 126 ARG A O 1
ATOM 1015 N N . SER A 1 127 ? 3.361 9.159 0.365 1.00 95.56 127 SER A N 1
ATOM 1016 C CA . SER A 1 127 ? 4.322 10.194 -0.026 1.00 95.56 127 SER A CA 1
ATOM 1017 C C . SER A 1 127 ? 5.492 9.614 -0.818 1.00 95.56 127 SER A C 1
ATOM 1019 O O . SER A 1 127 ? 5.890 10.194 -1.823 1.00 95.56 127 SER A O 1
ATOM 1021 N N . TYR A 1 128 ? 6.023 8.468 -0.393 1.00 96.06 128 TYR A N 1
ATOM 102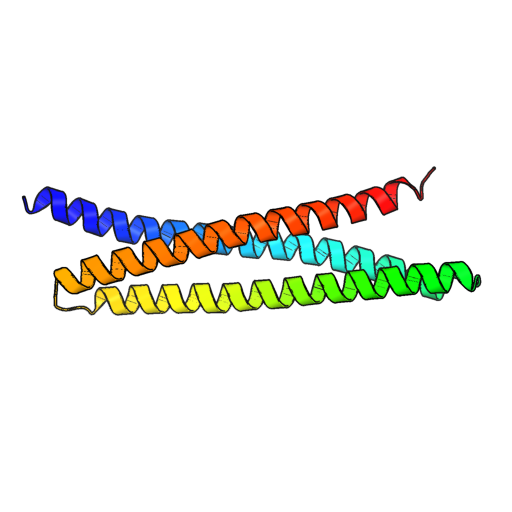2 C CA . TYR A 1 128 ? 7.096 7.785 -1.109 1.00 96.06 128 TYR A CA 1
ATOM 1023 C C . TYR A 1 128 ? 6.665 7.382 -2.528 1.00 96.06 128 TYR A C 1
ATOM 1025 O O . TYR A 1 128 ? 7.326 7.726 -3.505 1.00 96.06 128 TYR A O 1
ATOM 1033 N N . TYR A 1 129 ? 5.511 6.726 -2.675 1.00 96.62 129 TYR A N 1
ATOM 1034 C CA . TYR A 1 129 ? 5.045 6.298 -3.998 1.00 96.62 129 TYR A CA 1
ATOM 1035 C C . TYR A 1 129 ? 4.531 7.447 -4.877 1.00 96.62 129 TYR A C 1
ATOM 1037 O O . TYR A 1 129 ? 4.486 7.299 -6.098 1.00 96.62 129 TYR A O 1
ATOM 1045 N N . ASP A 1 130 ? 4.156 8.587 -4.292 1.00 95.00 130 ASP A N 1
ATOM 1046 C CA . ASP A 1 130 ? 3.929 9.827 -5.042 1.00 95.00 130 ASP A CA 1
ATOM 1047 C C . ASP A 1 130 ? 5.222 10.312 -5.701 1.00 95.00 130 ASP A C 1
ATOM 1049 O O . ASP A 1 130 ? 5.224 10.546 -6.908 1.00 95.00 130 ASP A O 1
ATOM 1053 N N . GLN A 1 131 ? 6.329 10.343 -4.955 1.00 95.38 131 GLN A N 1
ATOM 1054 C CA . GLN A 1 131 ? 7.643 10.721 -5.488 1.00 95.38 131 GLN A CA 1
ATOM 1055 C C . GLN A 1 131 ? 8.110 9.759 -6.584 1.00 95.38 131 GLN A C 1
ATOM 1057 O O . GLN A 1 131 ? 8.535 10.207 -7.642 1.00 95.38 131 GLN A O 1
ATOM 1062 N N . VAL A 1 132 ? 7.947 8.443 -6.396 1.00 94.94 132 VAL A N 1
ATOM 1063 C CA . VAL A 1 132 ? 8.246 7.446 -7.444 1.00 94.94 132 VAL A CA 1
ATOM 1064 C C . VAL A 1 132 ? 7.469 7.746 -8.729 1.00 94.94 132 VAL A C 1
ATOM 1066 O O . VAL A 1 132 ? 8.026 7.723 -9.826 1.00 94.94 132 VAL A O 1
ATOM 1069 N N . VAL A 1 133 ? 6.169 8.037 -8.619 1.00 95.38 133 VAL A N 1
ATOM 1070 C CA . VAL A 1 133 ? 5.336 8.361 -9.784 1.00 95.38 133 VAL A CA 1
ATOM 1071 C C . VAL A 1 133 ? 5.766 9.674 -10.441 1.00 95.38 133 VAL A C 1
ATOM 1073 O O . VAL A 1 133 ? 5.693 9.779 -11.666 1.00 95.38 133 VAL A O 1
ATOM 1076 N N . GLU A 1 134 ? 6.199 10.665 -9.668 1.00 95.06 134 GLU A N 1
ATOM 1077 C CA . GLU A 1 134 ? 6.761 11.913 -10.192 1.00 95.06 134 GLU A CA 1
ATOM 1078 C C . GLU A 1 134 ? 8.076 11.670 -10.939 1.00 95.06 134 GLU A C 1
ATOM 1080 O O . GLU A 1 134 ? 8.196 12.109 -12.082 1.00 95.06 134 GLU A O 1
ATOM 1085 N N . SER A 1 135 ? 8.998 10.878 -10.385 1.00 92.50 135 SER A N 1
ATOM 1086 C CA . SER A 1 135 ? 10.239 10.480 -11.066 1.00 92.50 135 SER A CA 1
ATOM 1087 C C . SER A 1 135 ? 9.960 9.736 -12.375 1.00 92.50 135 SER A C 1
ATOM 1089 O O . SER A 1 135 ? 10.559 10.035 -13.403 1.00 92.50 135 SER A O 1
ATOM 1091 N N . ILE A 1 136 ? 8.978 8.828 -12.382 1.00 92.50 136 ILE A N 1
ATOM 1092 C CA . ILE A 1 136 ? 8.536 8.130 -13.600 1.00 92.50 136 ILE A CA 1
ATOM 1093 C C . ILE A 1 136 ? 8.001 9.090 -14.665 1.00 92.50 136 ILE A C 1
ATOM 1095 O O . ILE A 1 136 ? 8.134 8.822 -15.860 1.00 92.50 136 ILE A O 1
ATOM 1099 N N . LYS A 1 137 ? 7.334 10.174 -14.262 1.00 89.88 137 LYS A N 1
ATOM 1100 C CA . LYS A 1 137 ? 6.850 11.183 -15.210 1.00 89.88 137 LYS A CA 1
ATOM 1101 C C . LYS A 1 137 ? 8.007 12.007 -15.764 1.00 89.88 137 LYS A C 1
ATOM 1103 O O . LYS A 1 137 ? 8.055 12.167 -16.974 1.00 89.88 137 LYS A O 1
ATOM 1108 N N . ALA A 1 138 ? 8.949 12.427 -14.922 1.00 88.00 138 ALA A N 1
ATOM 1109 C CA . ALA A 1 138 ? 10.120 13.189 -15.355 1.00 88.00 138 ALA A CA 1
ATOM 1110 C C . ALA A 1 138 ? 10.940 12.439 -16.422 1.00 88.00 138 ALA A C 1
ATOM 1112 O O . ALA A 1 138 ? 11.255 13.013 -17.458 1.00 88.00 138 ALA A O 1
ATOM 1113 N N . MET A 1 139 ? 11.149 11.125 -16.250 1.00 79.62 139 MET A N 1
ATOM 1114 C CA . MET A 1 139 ? 11.825 10.285 -17.255 1.00 79.62 139 MET A CA 1
ATOM 1115 C C . MET A 1 139 ? 11.140 10.300 -18.637 1.00 79.62 139 MET A C 1
ATOM 1117 O O . MET A 1 139 ? 11.787 10.089 -19.661 1.00 79.62 139 MET A O 1
ATOM 1121 N N . LYS A 1 140 ? 9.821 10.532 -18.693 1.00 70.12 140 LYS A N 1
ATOM 1122 C CA . LYS A 1 140 ? 9.077 10.624 -19.961 1.00 70.12 140 LYS A CA 1
ATOM 1123 C C . LYS A 1 140 ? 9.200 11.986 -20.628 1.00 70.12 140 LYS A C 1
ATOM 1125 O O . LYS A 1 140 ? 9.068 12.051 -21.843 1.00 70.12 140 LYS A O 1
ATOM 1130 N N . ASP A 1 141 ? 9.389 13.044 -19.851 1.00 62.47 141 ASP A N 1
ATOM 1131 C CA . ASP A 1 141 ? 9.465 14.404 -20.382 1.00 62.47 141 ASP A CA 1
ATOM 1132 C C . ASP A 1 141 ? 10.867 14.686 -20.954 1.00 62.47 141 ASP A C 1
ATOM 1134 O O . ASP A 1 141 ? 10.992 15.389 -21.954 1.00 62.47 141 ASP A O 1
ATOM 1138 N N . GLU A 1 142 ? 11.911 14.058 -20.402 1.00 56.25 142 GLU A N 1
ATOM 1139 C CA . GLU A 1 142 ? 13.290 14.137 -20.915 1.00 56.25 142 GLU A CA 1
ATOM 1140 C C . GLU A 1 142 ? 13.504 13.374 -22.234 1.00 56.25 142 GLU A C 1
ATOM 1142 O O . GLU A 1 142 ? 14.438 13.671 -22.968 1.00 56.25 142 GLU A O 1
ATOM 1147 N N . SER A 1 143 ? 12.624 12.431 -22.583 1.00 50.56 143 SER A N 1
ATOM 1148 C CA . SER A 1 143 ? 12.698 11.652 -23.832 1.00 50.56 143 SER A CA 1
ATOM 1149 C C . SER A 1 143 ? 11.970 12.306 -25.025 1.00 50.56 143 SER A C 1
ATOM 1151 O O . SER A 1 143 ? 11.865 11.697 -26.090 1.00 50.56 143 SER A O 1
ATOM 1153 N N . VAL A 1 144 ? 11.460 13.538 -24.865 1.00 43.91 144 VAL A N 1
ATOM 1154 C CA . VAL A 1 144 ? 10.753 14.322 -25.909 1.00 43.91 144 VAL A CA 1
ATOM 1155 C C . VAL A 1 144 ? 11.478 15.647 -26.242 1.00 43.91 144 VAL A C 1
ATOM 1157 O O . VAL A 1 144 ? 10.970 16.440 -27.036 1.00 43.91 144 VAL A O 1
ATOM 1160 N N . GLY A 1 145 ? 12.658 15.899 -25.663 1.00 34.78 145 GLY A N 1
ATOM 1161 C CA . GLY A 1 145 ? 13.522 17.055 -25.967 1.00 34.78 145 GLY A CA 1
ATOM 1162 C C . GLY A 1 145 ? 14.708 16.678 -26.840 1.00 34.78 145 GLY A C 1
ATOM 1163 O O . GLY A 1 145 ? 15.060 17.503 -27.712 1.00 34.78 145 GLY A O 1
#

pLDDT: mean 89.28, std 13.16, range [34.78, 97.0]